Protein 3IPN (pdb70)

Foldseek 3Di:
DAAPPD/DQAPPD/DQQPPD/DQAPPD/DAPAPD/DAPPPD

Secondary structure (DSSP, 8-state):
------/------/------/------/------/------

B-factor: mean 19.32, std 11.31, range [7.43, 128.76]

Sequence (36 aa):
GGGG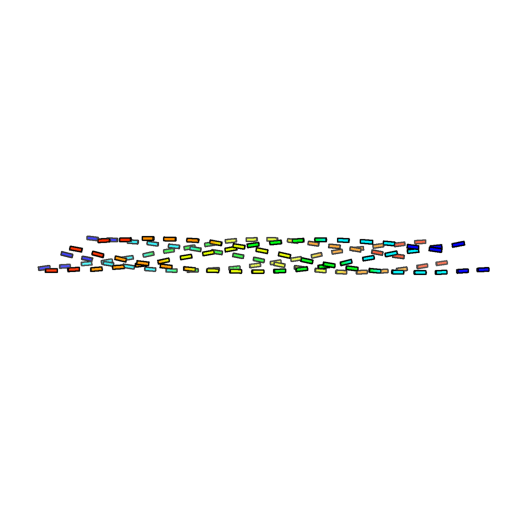GGGGGGGGGGGGGGGGGGGGGGGGGGGGGGGG

Radius of gyration: 16.55 Å; Cα contacts (8 Å, |Δi|>4): 66; chains: 6; bounding box: 16×8×51 Å

Solvent-accessible surface area: 7509 Å² total

Structure (mmCIF, N/CA/C/O backbone):
data_3IPN
#
_entry.id   3IPN
#
_cell.length_a   26.4
_cell.length_b   25.3
_cell.length_c   61.9
_cell.angle_alpha   90.00
_cell.angle_beta   90.05
_cell.angle_gamma   90.00
#
_symmetry.space_group_name_H-M   'P 1 21 1'
#
loop_
_entity.id
_entity.type
_entity.pdbx_description
1 polymer 'Non-natural Collagen'
2 non-polymer 'CARBONATE ION'
3 water water
#
loop_
_atom_site.group_PDB
_atom_site.id
_atom_site.type_symbol
_atom_site.label_atom_id
_atom_site.label_alt_id
_atom_site.label_comp_id
_atom_site.label_asym_id
_atom_site.label_entity_id
_atom_site.label_seq_id
_atom_site.pdbx_PDB_ins_code
_atom_site.Cartn_x
_atom_site.Cartn_y
_atom_site.Cartn_z
_atom_site.occupancy
_atom_site.B_iso_or_equiv
_atom_site.auth_seq_id
_atom_site.auth_comp_id
_atom_site.auth_asym_id
_atom_site.auth_atom_id
_atom_s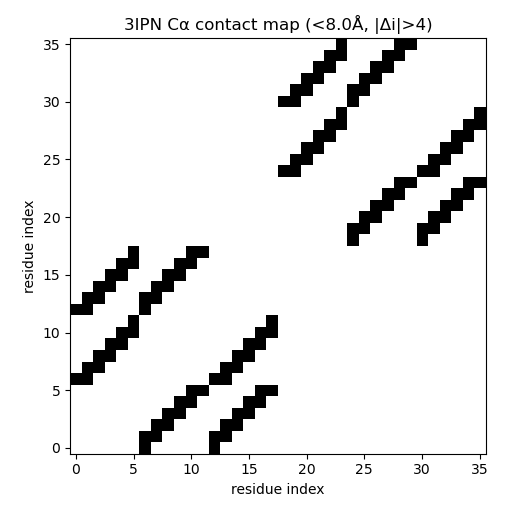ite.pdbx_PDB_model_num
ATOM 17 N N . GLY A 1 3 ? 2.133 0.844 55.271 1.00 25.04 3 GLY A N 1
ATOM 18 C CA . GLY A 1 3 ? 1.148 0.125 54.479 1.00 21.64 3 GLY A CA 1
ATOM 19 C C . GLY A 1 3 ? 1.764 -0.548 53.260 1.00 19.15 3 GLY A C 1
ATOM 20 O O . GLY A 1 3 ? 2.933 -0.350 52.982 1.00 20.59 3 GLY A O 1
ATOM 37 N N . GLY A 1 6 ? 0.729 0.507 46.665 1.00 13.89 6 GLY A N 1
ATOM 38 C CA . GLY A 1 6 ? -0.493 0.732 45.890 1.00 12.29 6 GLY A CA 1
ATOM 39 C C . GLY A 1 6 ? -0.615 -0.183 44.667 1.00 13.11 6 GLY A C 1
ATOM 40 O O . GLY A 1 6 ? 0.261 -1.004 44.353 1.00 13.28 6 GLY A O 1
ATOM 57 N N . GLY A 1 9 ? -0.155 1.143 38.046 1.00 10.37 9 GLY A N 1
ATOM 58 C CA . GLY A 1 9 ? -0.630 2.276 37.268 1.00 11.14 9 GLY A CA 1
ATOM 59 C C . GLY A 1 9 ? -1.484 1.843 36.092 1.00 8.83 9 GLY A C 1
ATOM 60 O O . GLY A 1 9 ? -1.626 0.649 35.816 1.00 10.43 9 GLY A O 1
ATOM 77 N N . GLY A 1 12 ? -0.404 2.506 29.366 1.00 9.31 12 GLY A N 1
ATOM 78 C CA . GLY A 1 12 ? 0.060 3.649 28.620 1.00 9.67 12 GLY A CA 1
ATOM 79 C C . GLY A 1 12 ? -0.790 3.939 27.409 1.00 8.78 12 GLY A C 1
ATOM 80 O O . GLY A 1 12 ? -1.765 3.265 27.076 1.00 10.17 12 GLY A O 1
ATOM 97 N N . GLY A 1 15 ? 0.613 3.232 20.844 1.00 11.71 15 GLY A N 1
ATOM 98 C CA . GLY A 1 15 ? 1.876 3.451 20.148 1.00 11.68 15 GLY A CA 1
ATOM 99 C C . GLY A 1 15 ? 1.678 4.341 18.920 1.00 10.35 15 GLY A C 1
ATOM 100 O O . GLY A 1 15 ? 0.595 4.785 18.595 1.00 12.30 15 GLY A O 1
ATOM 117 N N . GLY A 1 18 ? 1.872 3.193 12.242 1.00 16.20 18 GLY A N 1
ATOM 118 C CA . GLY A 1 18 ? 2.710 2.403 11.362 1.00 16.70 18 GLY A CA 1
ATOM 119 C C . GLY A 1 18 ? 3.254 3.246 10.230 1.00 15.87 18 GLY A C 1
ATOM 120 O O . GLY A 1 18 ? 2.854 4.377 9.957 1.00 18.52 18 GLY A O 1
ATOM 153 N N . GLY B 1 3 ? -0.408 2.550 49.507 1.00 16.41 3 GLY B N 1
ATOM 154 C CA . GLY B 1 3 ? 0.062 3.674 48.741 1.00 16.78 3 GLY B CA 1
ATOM 155 C C . GLY B 1 3 ? -0.765 3.977 47.523 1.00 13.56 3 GLY B C 1
ATOM 156 O O . GLY B 1 3 ? -1.701 3.244 47.185 1.00 15.47 3 GLY B O 1
ATOM 173 N N . GLY B 1 6 ? 0.593 3.219 40.981 1.00 11.63 6 GLY B N 1
ATOM 174 C CA . GLY B 1 6 ? 1.859 3.450 40.275 1.00 10.80 6 GLY B CA 1
ATOM 175 C C . GLY B 1 6 ? 1.664 4.305 39.028 1.00 10.23 6 GLY B C 1
ATOM 176 O O . GLY B 1 6 ? 0.549 4.719 38.687 1.00 11.61 6 GLY B O 1
ATOM 193 N N . GLY B 1 9 ? 1.816 3.263 32.348 1.00 8.24 9 GLY B N 1
ATOM 194 C CA . GLY B 1 9 ? 2.673 2.488 31.444 1.00 8.79 9 GLY B CA 1
ATOM 195 C C . GLY B 1 9 ? 3.192 3.314 30.273 1.00 8.15 9 GLY B C 1
ATOM 196 O O . GLY B 1 9 ? 2.770 4.434 30.021 1.00 9.01 9 GLY B O 1
ATOM 213 N N . GLY B 1 12 ? 2.454 2.081 23.665 1.00 10.41 12 GLY B N 1
ATOM 214 C CA . GLY B 1 12 ? 2.490 0.795 22.964 1.00 11.14 12 GLY B CA 1
ATOM 215 C C . GLY B 1 12 ? 3.424 0.816 21.779 1.00 9.58 12 GLY B C 1
ATOM 216 O O . GLY B 1 12 ? 4.058 1.830 21.459 1.00 11.45 12 GLY B O 1
ATOM 233 N N . GLY B 1 15 ? 1.926 0.740 15.146 1.00 12.40 15 GLY B N 1
ATOM 234 C CA . GLY B 1 15 ? 0.992 0.060 14.281 1.00 12.94 15 GLY B CA 1
ATOM 235 C C . GLY B 1 15 ? 1.689 -0.583 13.079 1.00 13.28 15 GLY B C 1
ATOM 236 O O . GLY B 1 15 ? 2.870 -0.389 12.826 1.00 14.73 15 GLY B O 1
ATOM 253 N N . GLY B 1 18 ? 0.700 0.410 6.451 1.00 26.90 18 GLY B N 1
ATOM 254 C CA . GLY B 1 18 ? -0.532 0.793 5.778 1.00 29.49 18 GLY B CA 1
ATOM 255 C C . GLY B 1 18 ? -0.753 -0.090 4.559 1.00 32.60 18 GLY B C 1
ATOM 256 O O . GLY B 1 18 ? 0.085 -0.924 4.211 1.00 24.98 18 GLY B O 1
ATOM 281 N N . GLY C 1 3 ? 1.769 3.316 52.399 1.00 17.99 3 GLY C N 1
ATOM 282 C CA . GLY C 1 3 ? 2.639 2.498 51.555 1.00 17.83 3 GLY C CA 1
ATOM 283 C C . GLY C 1 3 ? 3.195 3.311 50.392 1.00 16.66 3 GLY C C 1
ATOM 284 O O . GLY C 1 3 ? 2.762 4.441 50.165 1.00 17.73 3 GLY C O 1
ATOM 301 N N . GLY C 1 6 ? 2.416 2.048 43.783 1.00 11.93 6 GLY C N 1
ATOM 302 C CA . GLY C 1 6 ? 2.463 0.779 43.076 1.00 12.60 6 GLY C CA 1
ATOM 303 C C . GLY C 1 6 ? 3.414 0.822 41.916 1.00 10.88 6 GLY C C 1
ATOM 304 O O . GLY C 1 6 ? 4.072 1.819 41.590 1.00 12.16 6 GLY C O 1
ATOM 321 N N . GLY C 1 9 ? 1.970 0.788 35.248 1.00 8.51 9 GLY C N 1
ATOM 322 C CA . GLY C 1 9 ? 1.051 0.141 34.347 1.00 8.70 9 GLY C CA 1
ATOM 323 C C . GLY C 1 9 ? 1.736 -0.563 33.165 1.0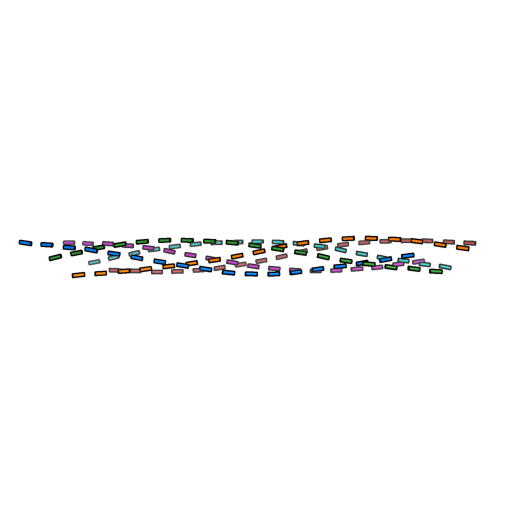0 7.43 9 GLY C C 1
ATOM 324 O O . GLY C 1 9 ? 2.912 -0.369 32.909 1.00 9.03 9 GLY C O 1
ATOM 341 N N . GLY C 1 12 ? 0.722 0.495 26.516 1.00 9.12 12 GLY C N 1
ATOM 342 C CA . GLY C 1 12 ? -0.465 0.765 25.719 1.00 9.19 12 GLY C CA 1
ATOM 343 C C . GLY C 1 12 ? -0.630 -0.183 24.553 1.00 9.81 12 GLY C C 1
ATOM 344 O O . GLY C 1 12 ? 0.261 -0.985 24.274 1.00 9.48 12 GLY C O 1
ATOM 361 N N . GLY C 1 15 ? -0.165 1.161 17.893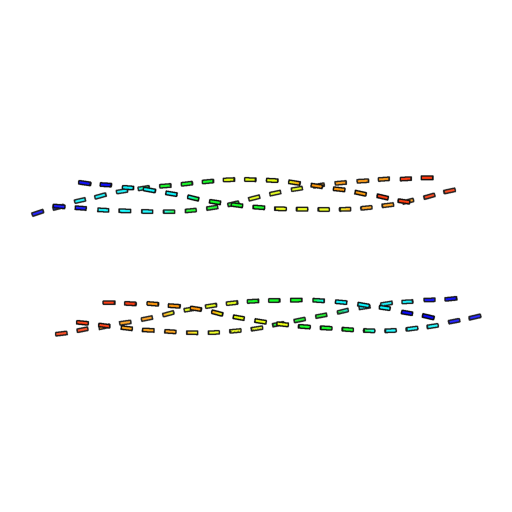 1.00 11.61 15 GLY C N 1
ATOM 362 C CA . GLY C 1 15 ? -0.612 2.331 17.149 1.00 11.62 15 GLY C CA 1
ATOM 363 C C . GLY C 1 15 ? -1.516 1.927 15.989 1.00 12.04 15 GLY C C 1
ATOM 364 O O . GLY C 1 15 ? -1.695 0.746 15.684 1.00 14.05 15 GLY C O 1
ATOM 381 N N . GLY C 1 18 ? -0.396 2.478 9.319 1.00 20.13 18 GLY C N 1
ATOM 382 C CA . GLY C 1 18 ? 0.159 3.566 8.529 1.00 23.37 18 GLY C CA 1
ATOM 383 C C . GLY C 1 18 ? -0.740 3.961 7.359 1.00 24.28 18 GLY C C 1
ATOM 384 O O . GLY C 1 18 ? -1.752 3.314 7.091 1.00 26.34 18 GLY C O 1
ATOM 409 N N . GLY D 1 3 ? 12.466 5.330 2.573 1.00 46.93 3 GLY D N 1
ATOM 410 C CA . GLY D 1 3 ? 12.841 4.050 3.175 1.00 42.66 3 GLY D CA 1
ATOM 411 C C . GLY D 1 3 ? 12.138 3.790 4.502 1.00 39.01 3 GLY D C 1
ATOM 412 O O . GLY D 1 3 ? 11.322 4.588 4.953 1.00 39.17 3 GLY D O 1
ATOM 429 N N . GLY D 1 6 ? 13.797 4.591 10.961 1.00 18.47 6 GLY D N 1
ATOM 430 C CA . GLY D 1 6 ? 15.071 4.319 11.610 1.00 17.43 6 GLY D CA 1
ATOM 431 C C . GLY D 1 6 ? 14.860 3.468 12.858 1.00 16.23 6 GLY D C 1
ATOM 432 O O . GLY D 1 6 ? 13.763 3.042 13.223 1.00 16.32 6 GLY D O 1
ATOM 449 N N . GLY D 1 9 ? 14.991 4.488 19.520 1.00 11.06 9 GLY D N 1
ATOM 450 C CA . GLY D 1 9 ? 15.850 5.246 20.401 1.00 10.66 9 GLY D CA 1
ATOM 451 C C . GLY D 1 9 ? 16.386 4.432 21.573 1.00 9.91 9 GLY D C 1
ATOM 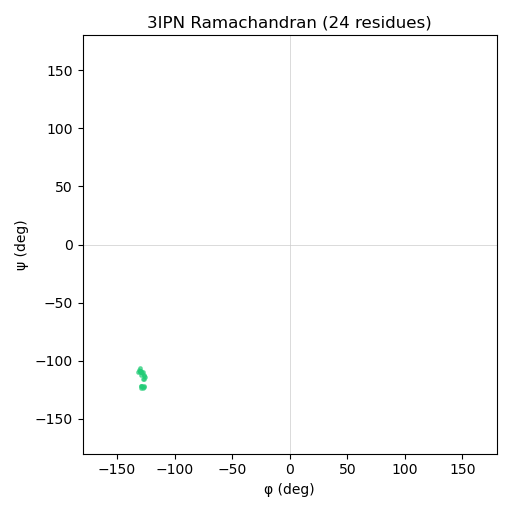452 O O . GLY D 1 9 ? 15.957 3.307 21.859 1.00 11.68 9 GLY D O 1
ATOM 469 N N . GLY D 1 12 ? 15.651 5.687 28.219 1.00 9.20 12 GLY D N 1
ATOM 470 C CA . GLY D 1 12 ? 15.671 6.965 28.904 1.00 9.59 12 GLY D CA 1
ATOM 471 C C . GLY D 1 12 ? 16.601 6.928 30.090 1.00 8.44 12 GLY D C 1
ATOM 472 O O . GLY D 1 12 ? 17.262 5.934 30.373 1.00 9.12 12 GLY D O 1
ATOM 489 N N . GLY D 1 15 ? 15.155 6.964 36.763 1.00 10.06 15 GLY D N 1
ATOM 490 C CA . GLY D 1 15 ? 14.235 7.636 37.661 1.00 9.97 15 GLY D CA 1
ATOM 491 C C . GLY D 1 15 ? 14.913 8.322 38.835 1.00 9.60 15 GLY D C 1
ATOM 492 O O . GLY D 1 15 ? 16.081 8.131 39.089 1.00 10.23 15 GLY D O 1
ATOM 509 N N . GLY D 1 18 ? 13.903 7.256 45.440 1.00 11.75 18 GLY D N 1
ATOM 510 C CA . GLY D 1 18 ? 12.721 6.959 46.215 1.00 13.11 18 GLY D CA 1
ATOM 511 C C . GLY D 1 18 ? 12.551 7.900 47.398 1.00 14.01 18 GLY D C 1
ATOM 512 O O . GLY D 1 18 ? 13.426 8.741 47.663 1.00 13.57 18 GLY D O 1
ATOM 545 N N . GLY E 1 3 ? 15.657 5.762 8.140 1.00 23.50 3 GLY E N 1
ATOM 546 C CA . GLY E 1 3 ? 15.651 7.004 8.861 1.00 21.19 3 GLY E CA 1
ATOM 547 C C . GLY E 1 3 ? 16.632 6.963 10.014 1.00 20.07 3 GLY E C 1
ATOM 548 O O . GLY E 1 3 ? 17.278 5.927 10.273 1.00 20.66 3 GLY E O 1
ATOM 565 N N . GLY E 1 6 ? 15.204 6.964 16.670 1.00 11.90 6 GLY E N 1
ATOM 566 C CA . GLY E 1 6 ? 14.274 7.580 17.565 1.00 11.66 6 GLY E CA 1
ATOM 567 C C . GLY E 1 6 ? 14.948 8.273 18.748 1.00 10.86 6 GLY E C 1
ATOM 568 O O . GLY E 1 6 ? 16.138 8.087 19.034 1.00 12.08 6 GLY E O 1
ATOM 585 N N . GLY E 1 9 ? 13.946 7.269 25.354 1.00 9.36 9 GLY E N 1
ATOM 586 C CA . GLY E 1 9 ? 12.748 7.001 26.129 1.00 9.23 9 GLY E CA 1
ATOM 587 C C . GLY E 1 9 ? 12.586 7.928 27.310 1.00 8.83 9 GLY E C 1
ATOM 588 O O . GLY E 1 9 ? 13.462 8.743 27.590 1.00 9.35 9 GLY E O 1
ATOM 605 N N . GLY E 1 12 ? 13.05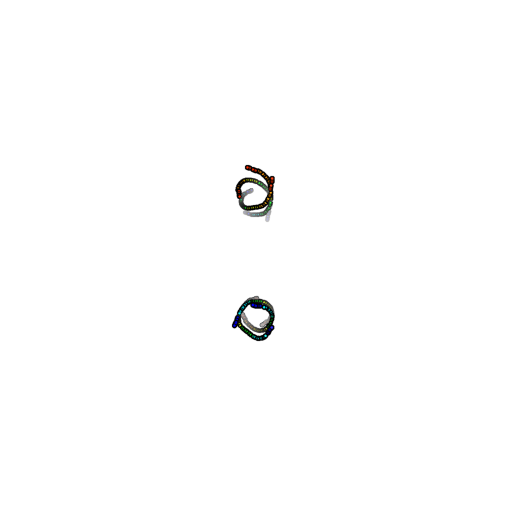2 6.626 33.984 1.00 9.90 12 GLY E N 1
ATOM 606 C CA . GLY E 1 12 ? 12.558 5.493 34.743 1.00 10.32 12 GLY E CA 1
ATOM 607 C C . GLY E 1 12 ? 11.693 5.902 35.930 1.00 9.00 12 GLY E C 1
ATOM 608 O O . GLY E 1 12 ? 11.543 7.074 36.230 1.00 11.02 12 GLY E O 1
ATOM 625 N N . GLY E 1 15 ? 12.762 5.299 42.604 1.00 12.15 15 GLY E N 1
ATOM 626 C CA . GLY E 1 15 ? 13.276 4.173 43.381 1.00 12.22 15 GLY E CA 1
ATOM 627 C C . GLY E 1 15 ? 12.394 3.820 44.567 1.00 11.61 15 GLY E C 1
ATOM 628 O O . GLY E 1 15 ? 11.405 4.479 44.872 1.00 13.40 15 GLY E O 1
ATOM 645 N N . GLY E 1 18 ? 13.803 4.496 51.161 1.00 15.89 18 GLY E N 1
ATOM 646 C CA . GLY E 1 18 ? 15.080 4.227 51.776 1.00 18.17 18 GLY E CA 1
ATOM 647 C C . GLY E 1 18 ? 14.868 3.441 53.057 1.00 17.08 18 GLY E C 1
ATOM 648 O O . GLY E 1 18 ? 13.733 3.050 53.378 1.00 18.86 18 GLY E O 1
ATOM 681 N N . GLY F 1 3 ? 14.070 7.348 5.284 1.00 29.48 3 GLY F N 1
ATOM 682 C CA . GLY F 1 3 ? 12.847 7.049 6.005 1.00 25.43 3 GLY F CA 1
ATOM 683 C C . GLY F 1 3 ? 12.677 7.965 7.208 1.00 24.78 3 GLY F C 1
ATOM 684 O O . GLY F 1 3 ? 13.552 8.746 7.538 1.00 24.45 3 GLY F O 1
ATOM 701 N N . GLY F 1 6 ? 13.052 6.713 13.864 1.00 14.11 6 GLY F N 1
ATOM 702 C CA . GLY F 1 6 ? 12.608 5.546 14.620 1.00 13.41 6 GLY F CA 1
ATOM 703 C C . GLY F 1 6 ? 11.727 5.935 15.772 1.00 12.72 6 GLY F C 1
ATOM 704 O O . GLY F 1 6 ? 11.557 7.119 16.110 1.00 14.46 6 GLY F O 1
ATOM 721 N N . GLY F 1 9 ? 12.776 5.252 22.476 1.00 10.87 9 GLY F N 1
ATOM 722 C CA . GLY F 1 9 ? 13.254 4.121 23.241 1.00 12.05 9 GLY F CA 1
ATOM 723 C C . GLY F 1 9 ? 12.396 3.791 24.432 1.00 9.19 9 GLY F C 1
ATOM 724 O O . GLY F 1 9 ? 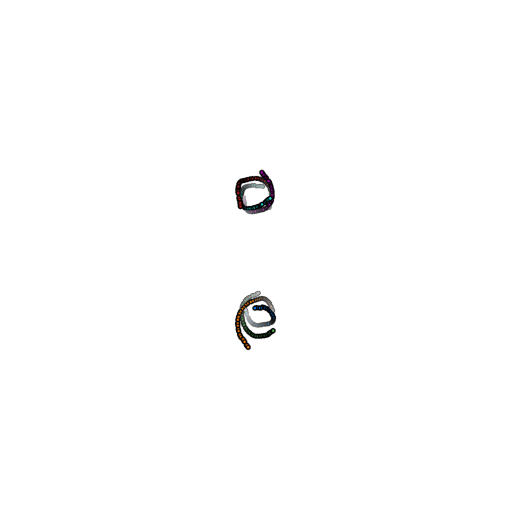11.458 4.497 24.795 1.00 11.05 9 GLY F O 1
ATOM 741 N N . GLY F 1 12 ? 13.808 4.563 31.017 1.00 9.28 12 GLY F N 1
ATOM 742 C CA . GLY F 1 12 ? 15.077 4.328 31.728 1.00 9.19 12 GLY F CA 1
ATOM 743 C C . GLY F 1 12 ? 14.867 3.461 32.968 1.00 8.78 12 GLY F C 1
ATOM 744 O O . GLY F 1 12 ? 13.749 3.015 33.285 1.00 9.37 12 GLY F O 1
ATOM 761 N N . GLY F 1 15 ? 15.019 4.521 39.662 1.00 10.07 15 GLY F N 1
ATOM 762 C CA . GLY F 1 15 ? 15.896 5.314 40.516 1.00 10.93 15 GLY F CA 1
ATOM 763 C C . GLY F 1 15 ? 16.403 4.463 41.667 1.00 10.10 15 GLY F C 1
ATOM 764 O O . GLY F 1 15 ? 15.961 3.351 41.951 1.00 11.24 15 GLY F O 1
ATOM 781 N N . GLY F 1 18 ? 1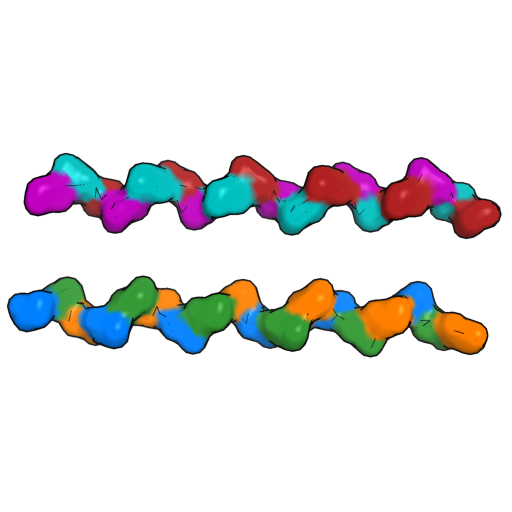5.591 5.658 48.298 1.00 14.14 18 GLY F N 1
ATOM 782 C CA . GLY F 1 18 ? 15.615 6.953 48.976 1.00 15.00 18 GLY F CA 1
ATOM 783 C C . GLY F 1 18 ? 16.559 6.932 50.157 1.00 14.62 18 GLY F C 1
ATOM 784 O O . GLY F 1 18 ? 17.226 5.936 50.467 1.00 15.99 18 GLY F O 1
#